Protein AF-A0A938G3H9-F1 (afdb_monomer)

Sequence (53 aa):
VLAAILELNAVGVFGGTAATNKLLWPYESHKNAMITGGVLWLILWIASEVLLK

Nearest PDB structures (foldseek):
  8iuj-assembly1_4g  TM=6.374E-01  e=7.746E+00  Euglena gracilis

Mean predicted aligned error: 7.1 Å

Secondary structure (DSSP, 8-state):
-HHHHHHHHHTTTTT-S-TT-GGGHHHHHHHHHHHHHHHHHHHHHHHHHHH--

pLDDT: mean 77.53, std 11.18, range [56.66, 93.5]

Solvent-accessible surface area (backbone atoms only — not comparable to full-atom values): 3043 Å² total; per-residue (Å²): 110,71,65,62,57,42,52,38,34,20,71,28,75,54,85,53,58,60,94,86,46,81,85,48,37,66,63,56,17,52,56,34,33,53,54,42,50,53,54,52,50,52,53,52,52,55,48,44,68,68,74,72,112

Structure (mmCIF, N/CA/C/O backbone):
data_AF-A0A938G3H9-F1
#
_entry.id   AF-A0A938G3H9-F1
#
loop_
_atom_site.group_PDB
_atom_site.id
_atom_site.type_symbol
_atom_site.label_atom_id
_atom_site.label_alt_id
_atom_site.label_comp_id
_atom_site.label_asym_id
_atom_site.label_entity_id
_atom_site.label_seq_id
_atom_site.pdbx_PDB_ins_code
_atom_site.Cartn_x
_atom_site.Cartn_y
_atom_site.Cartn_z
_atom_site.occupancy
_atom_site.B_iso_or_equiv
_atom_site.auth_seq_id
_atom_site.auth_comp_id
_atom_site.auth_asym_id
_atom_site.auth_atom_id
_atom_site.pdbx_PDB_model_num
ATOM 1 N N . VAL A 1 1 ? -6.498 -8.561 2.747 1.00 67.56 1 VAL A N 1
ATOM 2 C CA . VAL A 1 1 ? -6.916 -8.343 1.338 1.00 67.56 1 VAL A CA 1
ATOM 3 C C . VAL A 1 1 ? -6.369 -7.031 0.778 1.00 67.56 1 VAL A C 1
ATOM 5 O O . VAL A 1 1 ? -5.627 -7.107 -0.188 1.00 67.56 1 VAL A O 1
ATOM 8 N N . LEU A 1 2 ? -6.625 -5.863 1.395 1.00 76.62 2 LEU A N 1
ATOM 9 C CA . LEU A 1 2 ? -6.080 -4.573 0.917 1.00 76.62 2 LEU A CA 1
ATOM 10 C C . LEU A 1 2 ? -4.545 -4.555 0.806 1.00 76.62 2 LEU A C 1
ATOM 12 O O . LEU A 1 2 ? -4.015 -4.149 -0.221 1.00 76.62 2 LEU A O 1
ATOM 16 N N . ALA A 1 3 ? -3.845 -5.052 1.832 1.00 75.12 3 ALA A N 1
ATOM 17 C CA . ALA A 1 3 ? -2.382 -5.112 1.840 1.00 75.12 3 ALA A CA 1
ATOM 18 C C . ALA A 1 3 ? -1.822 -5.919 0.654 1.00 75.12 3 ALA A C 1
ATOM 20 O O . ALA A 1 3 ? -0.958 -5.426 -0.050 1.00 75.12 3 ALA A O 1
ATOM 21 N N . ALA A 1 4 ? -2.389 -7.096 0.363 1.00 76.44 4 ALA A N 1
ATOM 22 C CA . ALA A 1 4 ? -1.947 -7.953 -0.741 1.00 76.44 4 ALA A CA 1
ATOM 23 C C . ALA A 1 4 ? -2.152 -7.312 -2.130 1.00 76.44 4 ALA A C 1
ATOM 25 O O . ALA A 1 4 ? -1.334 -7.492 -3.028 1.00 76.44 4 ALA A O 1
ATOM 26 N N . ILE A 1 5 ? -3.229 -6.540 -2.317 1.00 79.50 5 ILE A N 1
ATOM 27 C CA . ILE A 1 5 ? -3.483 -5.812 -3.574 1.00 79.50 5 ILE A CA 1
ATOM 28 C C . ILE A 1 5 ? -2.459 -4.686 -3.761 1.00 79.50 5 ILE A C 1
ATOM 30 O O . ILE A 1 5 ? -1.954 -4.471 -4.862 1.00 79.50 5 ILE A O 1
ATOM 34 N N . LEU A 1 6 ? -2.137 -3.984 -2.676 1.00 77.69 6 LEU A N 1
ATOM 35 C CA . LEU A 1 6 ? -1.142 -2.918 -2.660 1.00 77.69 6 LEU A CA 1
ATOM 36 C C . LEU 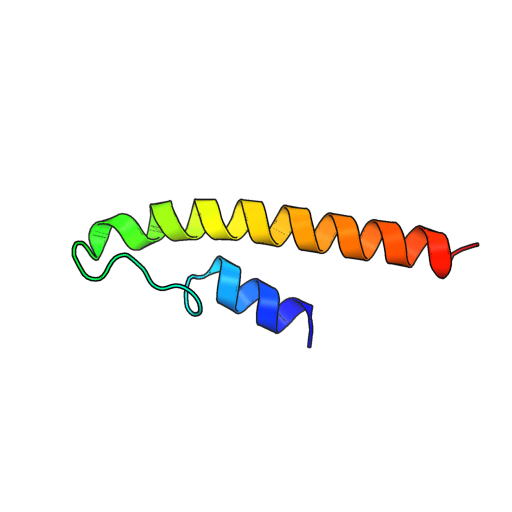A 1 6 ?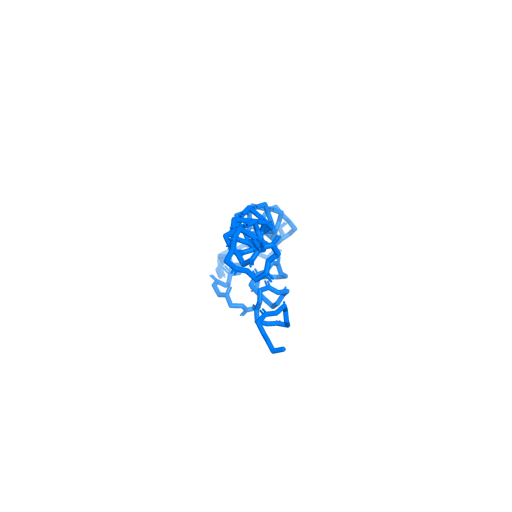 0.270 -3.480 -2.895 1.00 77.69 6 LEU A C 1
ATOM 38 O O . LEU A 1 6 ? 1.021 -2.944 -3.701 1.00 77.69 6 LEU A O 1
ATOM 42 N N . GLU A 1 7 ? 0.596 -4.622 -2.301 1.00 76.62 7 GLU A N 1
ATOM 43 C CA . GLU A 1 7 ? 1.871 -5.319 -2.498 1.00 76.62 7 GLU A CA 1
ATOM 44 C C . GLU A 1 7 ? 2.090 -5.726 -3.967 1.00 76.62 7 GLU A C 1
ATOM 46 O O . GLU A 1 7 ? 3.147 -5.468 -4.541 1.00 76.62 7 GLU A O 1
ATOM 51 N N . LEU A 1 8 ? 1.056 -6.253 -4.629 1.00 77.62 8 LEU A N 1
ATOM 52 C CA . LEU A 1 8 ? 1.097 -6.568 -6.063 1.00 77.62 8 LEU A CA 1
ATOM 53 C C . LEU A 1 8 ? 1.258 -5.319 -6.952 1.00 77.62 8 LEU A C 1
ATOM 55 O O . LEU A 1 8 ? 1.865 -5.400 -8.022 1.00 77.62 8 LEU A O 1
ATOM 59 N N . ASN A 1 9 ? 0.752 -4.161 -6.520 1.00 78.06 9 ASN A N 1
ATOM 60 C CA . ASN A 1 9 ? 0.984 -2.883 -7.201 1.00 78.06 9 ASN A CA 1
ATOM 61 C C . ASN A 1 9 ? 2.433 -2.395 -7.007 1.00 78.06 9 ASN A C 1
ATOM 63 O O . ASN A 1 9 ? 3.080 -1.980 -7.970 1.00 78.06 9 ASN A O 1
ATOM 67 N N . ALA A 1 10 ? 2.981 -2.540 -5.796 1.00 74.75 10 ALA A N 1
ATOM 68 C CA . ALA A 1 10 ? 4.359 -2.175 -5.462 1.00 74.75 10 ALA A CA 1
ATOM 69 C C . ALA A 1 10 ? 5.410 -3.014 -6.213 1.00 74.75 10 ALA A C 1
ATOM 71 O O . ALA A 1 10 ? 6.449 -2.489 -6.606 1.00 74.75 10 ALA A O 1
ATOM 72 N N . VAL A 1 11 ? 5.131 -4.296 -6.466 1.00 75.62 11 VAL A N 1
ATOM 73 C CA . VAL A 1 11 ? 5.987 -5.183 -7.285 1.00 75.62 11 VAL A CA 1
ATOM 74 C C . VAL A 1 11 ? 5.809 -4.924 -8.797 1.00 75.62 11 VAL A C 1
ATOM 76 O O . VAL A 1 11 ? 6.540 -5.463 -9.630 1.00 75.62 11 VAL A O 1
ATOM 79 N N . GLY A 1 12 ? 4.845 -4.080 -9.179 1.00 67.25 12 GLY A N 1
ATOM 80 C CA . GLY A 1 12 ? 4.568 -3.750 -10.577 1.00 67.25 12 GLY A CA 1
ATOM 81 C C . GLY A 1 12 ? 3.850 -4.863 -11.348 1.00 67.25 12 GL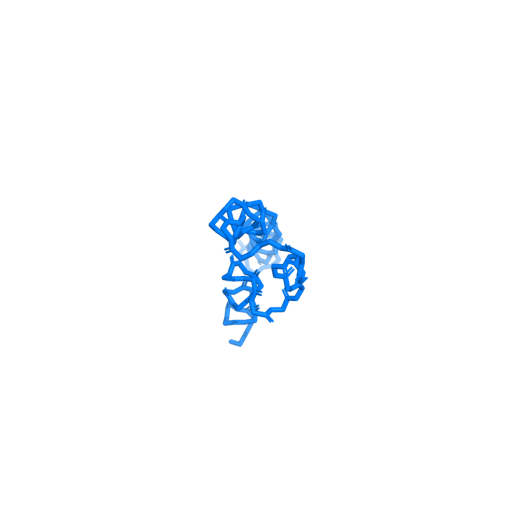Y A C 1
ATOM 82 O O . GLY A 1 12 ? 3.864 -4.851 -12.579 1.00 67.25 12 GLY A O 1
ATOM 83 N N . VAL A 1 13 ? 3.208 -5.812 -10.647 1.00 74.06 13 VAL A N 1
ATOM 84 C CA . VAL A 1 13 ? 2.365 -6.860 -11.262 1.00 74.06 13 VAL A CA 1
ATOM 85 C C . VAL A 1 13 ? 1.120 -6.231 -11.887 1.00 74.06 13 VAL A C 1
ATOM 87 O O . VAL A 1 13 ? 0.718 -6.600 -12.990 1.00 74.06 13 VAL A O 1
ATOM 90 N N . PHE A 1 14 ? 0.551 -5.226 -11.217 1.00 65.81 14 PHE A N 1
ATOM 91 C CA . PHE A 1 14 ? -0.463 -4.341 -11.780 1.00 65.81 14 PHE A CA 1
ATOM 92 C C . PHE A 1 14 ? 0.200 -3.040 -12.241 1.00 65.81 14 PHE A C 1
ATOM 94 O O . PHE A 1 14 ? 0.839 -2.355 -11.448 1.00 65.81 14 PHE A O 1
ATOM 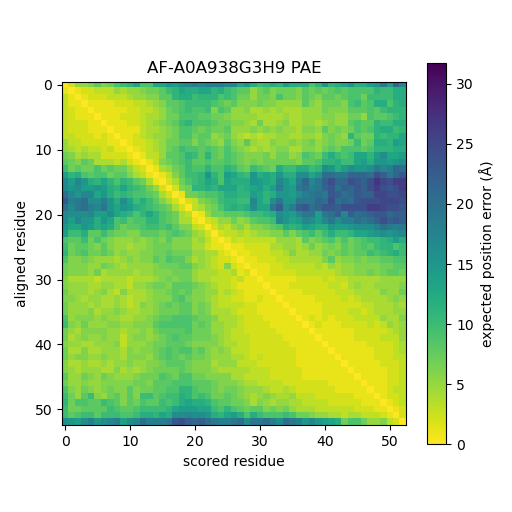101 N N . GLY A 1 15 ? 0.050 -2.696 -13.520 1.00 57.56 15 GLY A N 1
ATOM 102 C CA . GLY A 1 15 ? 0.564 -1.440 -14.083 1.00 57.56 15 GLY A CA 1
ATOM 103 C C . GLY A 1 15 ? 1.799 -1.579 -14.969 1.00 57.56 15 GLY A C 1
ATOM 104 O O . GLY A 1 15 ? 2.051 -0.662 -15.736 1.00 57.56 15 GLY A O 1
ATOM 105 N N . GLY A 1 16 ? 2.475 -2.734 -14.951 1.00 59.09 16 GLY A N 1
ATOM 106 C CA . GLY A 1 16 ? 3.439 -3.150 -15.966 1.00 59.09 16 GLY A CA 1
ATOM 107 C C . GLY A 1 16 ? 4.709 -2.302 -16.045 1.00 59.09 16 GLY A C 1
ATOM 108 O O . GLY A 1 16 ? 4.705 -1.102 -16.298 1.00 59.09 16 GLY A O 1
ATOM 109 N N . THR A 1 17 ? 5.850 -2.971 -15.955 1.00 56.66 17 THR A N 1
ATOM 110 C CA . THR A 1 17 ? 7.100 -2.447 -16.513 1.00 56.66 17 THR A CA 1
ATOM 111 C C . THR A 1 17 ? 6.864 -2.063 -17.957 1.00 56.66 17 THR A C 1
ATOM 113 O O . THR A 1 17 ? 6.331 -2.894 -18.699 1.00 56.66 17 THR A O 1
ATOM 116 N N . ALA A 1 18 ? 7.256 -0.858 -18.370 1.00 57.38 18 ALA A N 1
ATOM 117 C CA . ALA A 1 18 ? 7.164 -0.450 -19.766 1.00 57.38 18 ALA A CA 1
ATOM 118 C C . ALA A 1 18 ? 7.616 -1.606 -20.680 1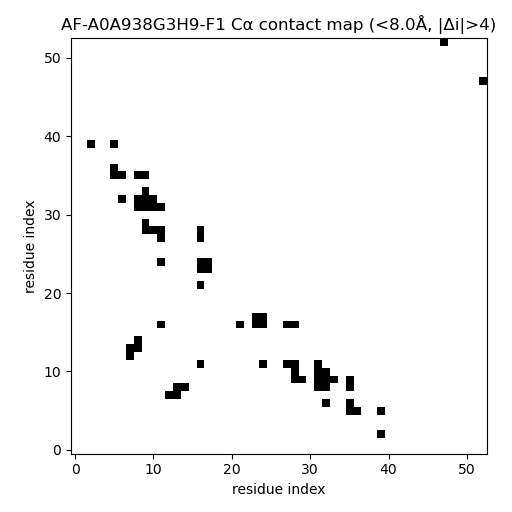.00 57.38 18 ALA A C 1
ATOM 120 O O . ALA A 1 18 ? 8.748 -2.083 -20.573 1.00 57.38 18 ALA A O 1
ATOM 121 N N . ALA A 1 19 ? 6.724 -2.078 -21.562 1.00 60.03 19 ALA A N 1
ATOM 122 C CA . ALA A 1 19 ? 6.953 -3.240 -22.435 1.00 60.03 19 ALA A CA 1
ATOM 123 C C . ALA A 1 19 ? 8.159 -3.066 -23.385 1.00 60.03 19 ALA A C 1
ATOM 125 O O . ALA A 1 19 ? 8.545 -3.989 -24.096 1.00 60.03 19 ALA A O 1
ATOM 126 N N . THR A 1 20 ? 8.752 -1.873 -23.385 1.00 60.84 20 THR A N 1
ATOM 127 C CA . THR A 1 20 ? 9.865 -1.441 -24.217 1.00 60.84 20 THR A CA 1
ATOM 128 C C . THR A 1 20 ? 11.233 -1.722 -23.587 1.00 60.84 20 THR A C 1
ATOM 130 O O . THR A 1 20 ? 12.208 -1.799 -24.330 1.00 60.84 20 THR A O 1
ATOM 133 N N . ASN A 1 21 ? 11.347 -1.887 -22.253 1.00 61.66 21 ASN A N 1
ATOM 134 C CA . ASN A 1 21 ? 12.651 -2.079 -21.602 1.00 61.66 21 ASN A CA 1
ATOM 135 C C . ASN A 1 21 ? 12.578 -2.807 -20.238 1.00 61.66 21 ASN A C 1
ATOM 137 O O . ASN A 1 21 ? 12.371 -2.198 -19.188 1.00 61.66 21 ASN A O 1
ATOM 141 N N . LYS A 1 22 ? 12.810 -4.129 -20.236 1.00 60.47 22 LYS A N 1
ATOM 142 C CA . LYS A 1 22 ? 12.767 -4.984 -19.025 1.00 60.47 22 LYS A CA 1
ATOM 143 C C . LYS A 1 22 ? 13.801 -4.615 -17.949 1.00 60.47 22 LYS A C 1
ATOM 145 O O . LYS A 1 22 ? 13.604 -4.958 -16.788 1.00 60.47 22 LYS A O 1
ATOM 150 N N . LEU A 1 23 ? 14.876 -3.907 -18.307 1.00 67.06 23 LEU A N 1
ATOM 151 C CA . LEU A 1 23 ? 15.901 -3.445 -17.359 1.00 67.06 23 LEU A CA 1
ATOM 152 C C . LEU A 1 23 ? 15.410 -2.310 -16.442 1.00 67.06 23 LEU A C 1
ATOM 154 O O . LEU A 1 23 ? 15.998 -2.096 -15.387 1.00 67.06 23 LEU A O 1
ATOM 158 N N . LEU A 1 24 ? 14.325 -1.609 -16.800 1.00 69.75 24 LEU A N 1
ATOM 159 C CA . LEU A 1 24 ? 13.745 -0.546 -15.967 1.00 69.75 24 LEU A CA 1
ATOM 160 C C . LEU A 1 24 ? 12.837 -1.066 -14.842 1.00 69.75 24 LEU A C 1
ATOM 162 O O . LEU A 1 24 ? 12.369 -0.269 -14.029 1.00 69.75 24 LEU A O 1
ATOM 166 N N . TRP A 1 25 ? 12.580 -2.376 -14.771 1.00 72.31 25 TRP A N 1
ATOM 167 C CA . TRP A 1 25 ? 11.629 -2.935 -13.807 1.00 72.31 25 TRP A CA 1
ATOM 168 C C . TRP A 1 25 ? 11.905 -2.572 -12.346 1.00 72.31 25 TRP A C 1
ATOM 170 O O . TRP A 1 25 ? 10.955 -2.168 -11.669 1.00 72.31 25 TRP A O 1
ATOM 180 N N . PRO A 1 26 ? 13.154 -2.645 -11.843 1.00 76.56 26 PRO A N 1
ATOM 181 C CA . PRO A 1 26 ? 13.421 -2.283 -10.455 1.00 76.56 26 PRO A CA 1
ATOM 182 C C . PRO A 1 26 ? 13.122 -0.802 -10.189 1.00 76.56 26 PRO A C 1
ATOM 184 O O . PRO A 1 26 ? 12.498 -0.468 -9.188 1.00 76.56 26 PRO A O 1
ATOM 187 N N . TYR A 1 27 ? 13.483 0.083 -11.124 1.00 75.88 27 TYR A N 1
ATOM 188 C CA . TYR A 1 27 ? 13.262 1.525 -10.999 1.00 75.88 27 TYR A CA 1
ATOM 189 C C . TYR A 1 27 ? 11.771 1.889 -10.974 1.00 75.88 27 TYR A C 1
ATOM 191 O O . TYR A 1 27 ? 11.313 2.619 -10.093 1.00 75.88 27 TYR A O 1
ATOM 199 N N . GLU A 1 28 ? 10.993 1.330 -11.901 1.00 74.44 28 GLU A N 1
ATOM 200 C CA . GLU A 1 28 ? 9.544 1.540 -11.954 1.00 74.44 28 GLU A CA 1
ATOM 201 C C . GLU A 1 28 ? 8.835 0.917 -10.737 1.00 74.44 28 GLU A C 1
ATOM 203 O O . GLU A 1 28 ? 7.925 1.532 -10.179 1.00 74.44 28 GLU A O 1
ATOM 208 N N . SER A 1 29 ? 9.306 -0.237 -10.247 1.00 77.06 29 SER A N 1
ATOM 209 C CA . SER A 1 29 ? 8.782 -0.857 -9.020 1.00 77.06 29 SER A CA 1
ATOM 210 C C . SER A 1 29 ? 9.052 -0.007 -7.781 1.00 77.06 29 SER A C 1
ATOM 212 O O . SER A 1 29 ? 8.174 0.129 -6.938 1.00 77.06 29 SER A O 1
ATOM 214 N N . HIS A 1 30 ? 10.220 0.634 -7.659 1.00 78.06 30 HIS A N 1
ATOM 215 C CA . HIS A 1 30 ? 10.496 1.530 -6.528 1.00 78.06 30 HIS A CA 1
ATOM 216 C C . HIS A 1 30 ? 9.559 2.741 -6.504 1.00 78.06 30 HIS A C 1
ATOM 218 O O . HIS A 1 30 ? 9.040 3.108 -5.449 1.00 78.06 30 HIS A O 1
ATOM 224 N N . LYS A 1 31 ? 9.291 3.335 -7.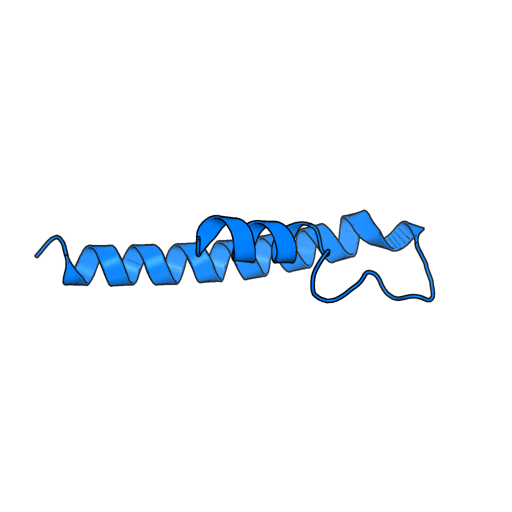670 1.00 79.44 31 LYS A N 1
ATOM 225 C CA . LYS A 1 31 ? 8.320 4.426 -7.808 1.00 79.44 31 LYS A CA 1
ATOM 226 C C . LYS A 1 31 ? 6.916 3.977 -7.394 1.00 79.44 31 LYS A C 1
ATOM 228 O O . LYS A 1 31 ? 6.280 4.646 -6.578 1.00 79.44 31 LYS A O 1
ATOM 233 N N . ASN A 1 32 ? 6.464 2.821 -7.880 1.00 82.56 32 ASN A N 1
ATOM 234 C CA . ASN A 1 32 ? 5.170 2.258 -7.495 1.00 82.56 32 ASN A CA 1
ATOM 235 C C . ASN A 1 32 ? 5.106 1.908 -6.003 1.00 82.56 32 ASN A C 1
ATOM 237 O O . ASN A 1 32 ? 4.089 2.170 -5.361 1.00 82.56 32 ASN A O 1
ATOM 241 N N . ALA A 1 33 ? 6.184 1.375 -5.427 1.00 83.44 33 ALA A N 1
ATOM 242 C CA . ALA A 1 33 ? 6.264 1.043 -4.009 1.00 83.44 33 ALA A CA 1
ATOM 243 C C . ALA A 1 33 ? 6.141 2.284 -3.115 1.00 83.44 33 ALA A C 1
ATOM 245 O O . ALA A 1 33 ? 5.408 2.245 -2.128 1.00 83.44 33 ALA A O 1
ATOM 246 N N . MET A 1 34 ? 6.780 3.403 -3.479 1.00 86.06 34 MET A N 1
ATOM 247 C CA . MET A 1 34 ? 6.646 4.665 -2.738 1.00 86.06 34 MET A CA 1
ATOM 248 C C . MET A 1 34 ? 5.209 5.199 -2.766 1.00 86.06 34 MET A C 1
ATOM 250 O O . MET A 1 34 ? 4.672 5.569 -1.723 1.00 86.06 34 MET A O 1
ATOM 254 N N . ILE A 1 35 ? 4.568 5.203 -3.940 1.00 84.88 35 ILE A N 1
ATOM 255 C CA . ILE A 1 35 ? 3.181 5.674 -4.091 1.00 84.88 35 ILE A CA 1
ATOM 256 C C . ILE A 1 35 ? 2.234 4.781 -3.286 1.00 84.88 35 ILE A C 1
ATOM 258 O O . ILE A 1 35 ? 1.436 5.264 -2.484 1.00 84.88 35 ILE A O 1
ATOM 262 N N . THR A 1 36 ? 2.364 3.468 -3.457 1.00 85.12 36 THR A N 1
ATOM 263 C CA . THR A 1 36 ? 1.539 2.473 -2.770 1.00 85.12 36 THR A CA 1
ATOM 264 C C . THR A 1 36 ? 1.712 2.558 -1.249 1.00 85.12 36 THR A C 1
ATOM 266 O O . THR A 1 36 ? 0.722 2.530 -0.515 1.00 85.12 36 THR A O 1
ATOM 269 N N . GLY A 1 37 ? 2.948 2.713 -0.766 1.00 84.94 37 GLY A N 1
ATOM 270 C CA . GLY A 1 37 ? 3.249 2.876 0.656 1.00 84.94 37 GLY A CA 1
ATOM 271 C C . GLY A 1 37 ? 2.635 4.147 1.247 1.00 84.94 37 GLY A C 1
ATOM 272 O O . GLY A 1 37 ? 2.027 4.086 2.315 1.00 84.94 37 GLY A O 1
ATOM 273 N N . GLY A 1 38 ? 2.711 5.275 0.533 1.00 88.94 38 GLY A N 1
ATOM 274 C CA . GLY A 1 38 ? 2.074 6.528 0.952 1.00 88.94 38 GLY A CA 1
ATOM 275 C C . GLY A 1 38 ? 0.547 6.425 1.035 1.00 88.94 38 GLY A C 1
ATOM 276 O O . GLY A 1 38 ? -0.055 6.888 2.005 1.00 88.94 38 GLY A O 1
ATOM 277 N N . VAL A 1 39 ? -0.084 5.754 0.066 1.00 87.62 39 VAL A N 1
ATOM 278 C CA . VAL A 1 39 ? -1.536 5.502 0.073 1.00 87.62 39 VAL A CA 1
ATOM 279 C C . VAL A 1 39 ? -1.936 4.592 1.236 1.00 87.62 39 VAL A C 1
ATOM 281 O O . VAL A 1 39 ? -2.899 4.892 1.942 1.00 87.62 39 VAL A O 1
ATOM 284 N N . LEU A 1 40 ? -1.196 3.504 1.474 1.00 86.81 40 LEU A N 1
ATOM 285 C CA . LEU A 1 40 ? -1.475 2.599 2.591 1.00 86.81 40 LEU A CA 1
ATOM 286 C C . LEU A 1 40 ? -1.354 3.318 3.936 1.00 86.81 40 LEU A C 1
ATOM 288 O O . LEU A 1 40 ? -2.220 3.160 4.795 1.00 86.81 40 LEU A O 1
ATOM 292 N N . TRP A 1 41 ? -0.305 4.126 4.102 1.00 90.88 41 TRP A N 1
ATOM 293 C 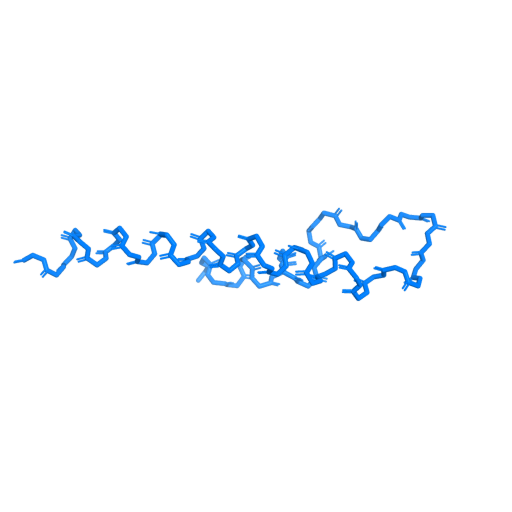CA . TRP A 1 41 ? -0.107 4.928 5.303 1.00 90.88 41 TRP A CA 1
ATOM 294 C C . TRP A 1 41 ? -1.292 5.867 5.559 1.00 90.88 41 TRP A C 1
ATOM 296 O O . TRP A 1 41 ? -1.824 5.878 6.667 1.00 90.88 41 TRP A O 1
ATOM 306 N N . LEU A 1 42 ? -1.766 6.579 4.529 1.00 92.56 42 LEU A N 1
ATOM 307 C CA . LEU A 1 42 ? -2.918 7.479 4.640 1.00 92.56 42 LEU A CA 1
ATOM 308 C C . LEU A 1 42 ? -4.183 6.730 5.087 1.00 92.56 42 LEU A C 1
ATOM 310 O O . LEU A 1 42 ? -4.894 7.190 5.979 1.00 92.56 42 LEU A O 1
ATOM 314 N N . ILE A 1 43 ? -4.458 5.569 4.486 1.00 90.06 43 ILE A N 1
ATOM 315 C CA . ILE A 1 43 ? -5.627 4.746 4.829 1.00 90.06 43 ILE A CA 1
ATOM 316 C C . ILE A 1 43 ? -5.551 4.287 6.286 1.00 90.06 43 ILE A C 1
ATOM 318 O O . ILE A 1 43 ? -6.543 4.378 7.008 1.00 90.06 43 ILE A O 1
ATOM 322 N N . LEU A 1 44 ? -4.386 3.805 6.726 1.00 88.38 44 LEU A N 1
ATOM 323 C CA . LEU A 1 44 ? -4.190 3.347 8.102 1.00 88.38 44 LEU A CA 1
ATOM 324 C C . LEU A 1 44 ? -4.300 4.494 9.108 1.00 88.38 44 LEU A C 1
ATOM 326 O O . LEU A 1 44 ? -4.889 4.310 10.172 1.00 88.38 44 LEU A O 1
ATOM 330 N N . TRP A 1 45 ? -3.794 5.677 8.761 1.00 93.25 45 TRP A N 1
ATOM 331 C CA . TRP A 1 45 ? -3.939 6.866 9.591 1.00 93.25 45 TRP A CA 1
ATOM 332 C C . TRP A 1 45 ? -5.412 7.269 9.752 1.00 93.25 45 TRP A C 1
ATOM 334 O O . TRP A 1 45 ? -5.885 7.417 10.877 1.00 93.25 45 TRP A O 1
ATOM 344 N N . ILE A 1 46 ? -6.179 7.335 8.659 1.00 93.50 46 ILE A N 1
ATOM 345 C CA . ILE A 1 46 ? -7.623 7.625 8.720 1.00 93.50 46 ILE A CA 1
ATOM 346 C C . ILE A 1 46 ? -8.368 6.547 9.520 1.00 93.50 46 ILE A C 1
ATOM 348 O O . ILE A 1 46 ? -9.222 6.868 10.344 1.00 93.50 46 ILE A O 1
ATOM 352 N N . ALA A 1 47 ? -8.047 5.268 9.310 1.00 90.19 47 ALA A N 1
ATOM 353 C CA . ALA A 1 47 ? -8.660 4.174 10.058 1.00 90.19 47 ALA A CA 1
ATOM 354 C C . ALA A 1 47 ? -8.380 4.284 11.566 1.00 90.19 47 ALA A C 1
ATOM 356 O O . ALA A 1 47 ? -9.286 4.049 12.363 1.00 90.19 47 ALA A O 1
ATOM 357 N N . SER A 1 48 ? -7.168 4.694 11.956 1.00 89.75 48 SER A N 1
ATOM 358 C CA . SER A 1 48 ? -6.809 4.980 13.350 1.00 89.75 48 SER A CA 1
ATOM 359 C C . SER A 1 48 ? -7.689 6.085 13.939 1.00 89.75 48 SER A C 1
ATOM 361 O O . SER A 1 48 ? -8.283 5.893 14.994 1.00 89.75 48 SER A O 1
ATOM 363 N N . GLU A 1 49 ? -7.848 7.209 13.239 1.00 93.50 49 GLU A N 1
ATOM 364 C CA . GLU A 1 49 ? -8.685 8.334 13.687 1.00 93.50 49 GLU A CA 1
ATOM 365 C C . GLU A 1 49 ? -10.177 7.986 13.819 1.00 93.50 49 GLU A C 1
ATOM 367 O O . GLU A 1 49 ? -10.916 8.677 14.522 1.00 93.50 49 GLU A O 1
ATOM 372 N N . VAL A 1 50 ? -10.660 6.960 13.114 1.00 93.31 50 VAL A N 1
ATOM 373 C CA . VAL A 1 50 ? -12.067 6.528 13.163 1.00 93.31 50 VAL A CA 1
ATOM 374 C C . VAL A 1 50 ? -12.289 5.439 14.212 1.00 93.31 50 VAL A C 1
ATOM 376 O O . VAL A 1 50 ? -13.306 5.471 14.899 1.00 93.3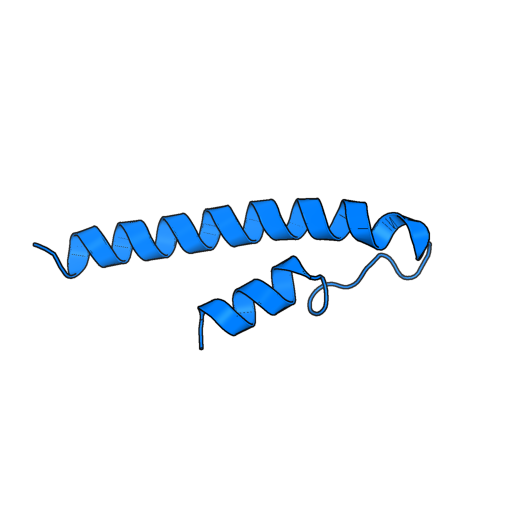1 50 VAL A O 1
ATOM 379 N N . LEU A 1 51 ? -11.368 4.479 14.330 1.00 92.00 51 LEU A N 1
ATOM 380 C CA . LEU A 1 51 ? -11.531 3.290 15.176 1.00 92.00 51 LEU A CA 1
ATOM 381 C C . LEU A 1 51 ? -10.960 3.443 16.591 1.00 92.00 51 LEU A C 1
ATOM 383 O O . LEU A 1 51 ? -11.404 2.724 17.480 1.00 92.00 51 LEU A O 1
ATOM 387 N N . LEU A 1 52 ? -9.971 4.319 16.795 1.00 87.12 52 LEU A N 1
ATOM 388 C CA . LEU A 1 52 ? -9.290 4.523 18.084 1.00 87.12 52 LEU A CA 1
ATOM 389 C C . LEU A 1 52 ? -9.688 5.841 18.777 1.00 87.12 52 LEU A C 1
ATOM 391 O O . LEU A 1 52 ? -8.963 6.313 19.651 1.00 87.12 52 LEU A O 1
ATOM 395 N N . LYS A 1 53 ? -10.828 6.426 18.390 1.00 57.22 53 LYS A N 1
ATOM 396 C CA . LYS A 1 53 ? -11.536 7.417 19.217 1.00 57.22 53 LYS A CA 1
ATOM 397 C C . LYS A 1 53 ? -12.213 6.734 20.399 1.00 57.22 53 LYS A C 1
ATOM 399 O O . LYS A 1 53 ? -12.22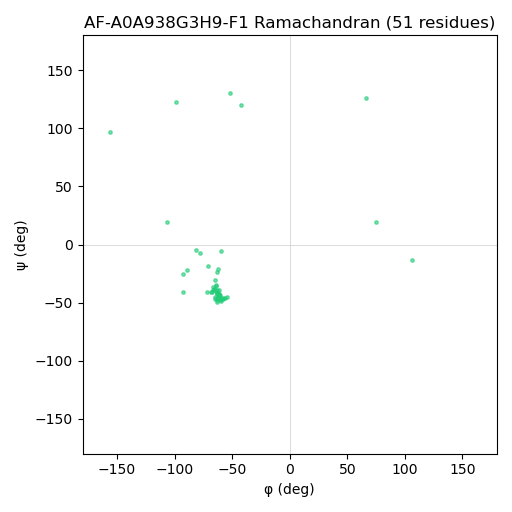5 7.361 21.479 1.00 57.22 53 LYS A O 1
#

Foldseek 3Di:
DLVVVLVCQLQVVDVDDDPPDPVCNVVVSNVSNVVSVVVVVVVVVVVCVVVVD

Radius of gyration: 13.85 Å; Cα contacts (8 Å, |Δi|>4): 35; chains: 1; bounding box: 28×17×43 Å